Protein AF-A0A1Z3MNP5-F1 (afdb_monomer_lite)

Radius of gyration: 20.58 Å; chains: 1; bounding box: 45×18×61 Å

Secondary structure (DSSP, 8-state):
--HHHHHHHHHHHHHHHHHHHHHHHHHHHHHHHHHHHHHHHHS-SSPPPHHHHHHHHHHHHHHHHHHHHHHHHHHHHHHHHHHHHHHH--

Sequence (90 aa):
MSVSKRKAVLRWGGITLVALGYYVWLGLASLGFGHIAEKESVVGSGPVSQEYHRAIIGALREATGGVFDAAGLGFLVCVPLILLIFHKVR

Organism: Aeromonas salmonicida subsp. salmonicida (NCBI:txid29491)

Structure (mmCIF, N/CA/C/O backbone):
data_AF-A0A1Z3MNP5-F1
#
_entry.id   AF-A0A1Z3MNP5-F1
#
loop_
_atom_site.group_PDB
_atom_site.id
_atom_site.type_symbol
_atom_site.label_atom_id
_atom_site.label_alt_id
_atom_site.label_comp_id
_atom_site.label_asym_id
_atom_site.label_entity_id
_atom_site.label_seq_id
_atom_site.pdbx_PDB_ins_code
_atom_site.Cartn_x
_atom_site.Cartn_y
_atom_site.Cartn_z
_atom_site.occupancy
_atom_site.B_iso_or_equiv
_atom_site.auth_seq_id
_atom_site.auth_comp_id
_atom_site.auth_asym_id
_atom_site.auth_atom_id
_atom_site.pdbx_PDB_model_num
ATOM 1 N N . MET A 1 1 ? -7.741 -0.857 34.301 1.00 59.59 1 MET A N 1
ATOM 2 C CA . MET A 1 1 ? -8.186 -0.467 32.938 1.00 59.59 1 MET A CA 1
ATOM 3 C C . MET A 1 1 ? -9.607 -0.985 32.704 1.00 59.59 1 MET A C 1
ATOM 5 O O . MET A 1 1 ? -9.825 -2.183 32.883 1.00 59.59 1 MET A O 1
ATOM 9 N N . SER A 1 2 ? -10.578 -0.118 32.377 1.00 74.06 2 SER A N 1
ATOM 10 C CA . SER A 1 2 ? -11.976 -0.532 32.147 1.00 74.06 2 SER A CA 1
ATOM 11 C C . SER A 1 2 ? -12.082 -1.508 30.967 1.00 74.06 2 SER A C 1
ATOM 13 O O . SER A 1 2 ? -11.233 -1.509 30.071 1.00 74.06 2 SER A O 1
ATOM 15 N N . VAL A 1 3 ? -13.114 -2.356 30.962 1.00 76.69 3 VAL A N 1
ATOM 16 C CA . VAL A 1 3 ? -13.359 -3.331 29.881 1.00 76.69 3 VAL A CA 1
ATOM 17 C C . VAL A 1 3 ? -13.472 -2.629 28.520 1.00 76.69 3 VAL A C 1
ATOM 19 O O . VAL A 1 3 ? -12.892 -3.103 27.547 1.00 76.69 3 VAL A O 1
ATOM 22 N N . SER A 1 4 ? -14.103 -1.449 28.462 1.00 80.31 4 SER A N 1
ATOM 23 C CA . SER A 1 4 ? -14.202 -0.646 27.232 1.00 80.31 4 SER A CA 1
ATOM 24 C C . SER A 1 4 ? -12.840 -0.181 26.705 1.00 80.31 4 SER A C 1
ATOM 26 O O . SER A 1 4 ? -12.568 -0.313 25.514 1.00 80.31 4 SER A O 1
ATOM 28 N N . LYS A 1 5 ? -11.938 0.281 27.586 1.00 83.12 5 LYS A N 1
ATOM 29 C CA . LYS A 1 5 ? -10.574 0.681 27.198 1.00 83.12 5 LYS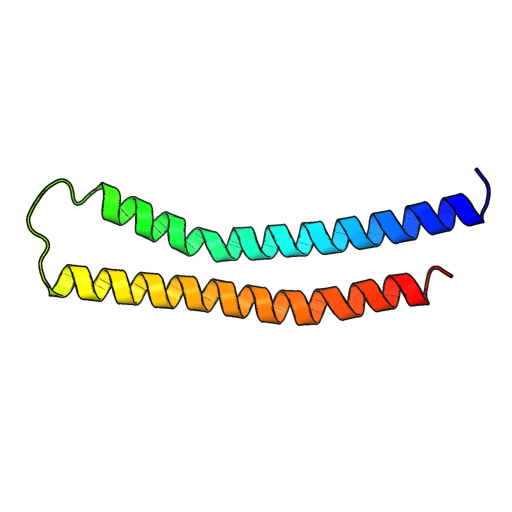 A CA 1
ATOM 30 C C . LYS A 1 5 ? -9.770 -0.505 26.662 1.00 83.12 5 LYS A C 1
ATOM 32 O O . LYS A 1 5 ? -9.061 -0.352 25.676 1.00 83.12 5 LYS A O 1
ATOM 37 N N . ARG A 1 6 ? -9.904 -1.695 27.262 1.00 84.44 6 ARG A N 1
ATOM 38 C CA . ARG A 1 6 ? -9.237 -2.917 26.770 1.00 84.44 6 ARG A CA 1
ATOM 39 C C . ARG A 1 6 ? -9.705 -3.318 25.371 1.00 84.44 6 ARG A C 1
ATOM 41 O O . ARG A 1 6 ? -8.866 -3.595 24.522 1.00 84.44 6 ARG A O 1
ATOM 48 N N . LYS A 1 7 ? -11.016 -3.297 25.113 1.00 85.94 7 LYS A N 1
ATOM 49 C CA . LYS A 1 7 ? -11.574 -3.577 23.779 1.00 85.94 7 LYS A CA 1
ATOM 50 C C . LYS A 1 7 ? -11.099 -2.567 22.737 1.00 85.94 7 LYS A C 1
ATOM 52 O O . LYS A 1 7 ? -10.702 -2.958 21.647 1.00 85.94 7 LYS A O 1
ATOM 57 N N . ALA A 1 8 ? -11.068 -1.283 23.095 1.00 87.62 8 ALA A N 1
ATOM 58 C CA . ALA A 1 8 ? -10.554 -0.245 22.209 1.00 87.62 8 ALA A CA 1
ATOM 59 C C . ALA A 1 8 ? -9.084 -0.494 21.835 1.00 87.62 8 ALA A C 1
ATOM 61 O O . ALA A 1 8 ? -8.751 -0.469 20.653 1.00 87.62 8 ALA A O 1
ATOM 62 N N . VAL A 1 9 ? -8.226 -0.801 22.815 1.00 90.50 9 VAL A N 1
ATOM 63 C CA . VAL A 1 9 ? -6.810 -1.125 22.567 1.00 90.50 9 VAL A CA 1
ATOM 64 C C . VAL A 1 9 ? -6.669 -2.363 21.680 1.00 90.50 9 VAL A C 1
ATOM 66 O O . VAL A 1 9 ? -5.891 -2.333 20.734 1.00 90.50 9 VAL A O 1
ATOM 69 N N . LEU A 1 10 ? -7.449 -3.420 21.926 1.00 89.75 10 LEU A N 1
ATOM 70 C CA . LEU A 1 10 ? -7.409 -4.641 21.114 1.00 89.75 10 LEU A CA 1
ATOM 71 C C . LEU A 1 10 ? -7.817 -4.372 19.655 1.00 89.75 10 LEU A C 1
ATOM 73 O O . LEU A 1 10 ? -7.180 -4.865 18.728 1.00 89.75 10 LEU A O 1
ATOM 77 N N . ARG A 1 11 ? -8.855 -3.551 19.452 1.00 91.19 11 ARG A N 1
ATOM 78 C CA . ARG A 1 11 ? -9.347 -3.164 18.125 1.00 91.19 11 ARG A CA 1
ATOM 79 C C . ARG A 1 11 ? -8.297 -2.372 17.352 1.00 91.19 11 ARG A C 1
ATOM 81 O O . ARG A 1 11 ? -7.965 -2.731 16.229 1.00 91.19 11 ARG A O 1
ATOM 88 N N . TRP A 1 12 ? -7.765 -1.312 17.960 1.00 93.38 12 TRP A N 1
ATOM 89 C CA . TRP A 1 12 ? -6.748 -0.473 17.328 1.00 93.38 12 TRP A CA 1
ATOM 90 C C . TRP A 1 12 ? -5.440 -1.234 17.105 1.00 93.38 12 TRP A C 1
ATOM 92 O O . TRP A 1 12 ? -4.865 -1.118 16.033 1.00 93.38 12 TRP A O 1
ATOM 102 N N . GLY A 1 13 ? -5.022 -2.078 18.052 1.00 94.31 13 GLY A N 1
ATOM 103 C CA . GLY A 1 13 ? -3.857 -2.947 17.888 1.00 94.31 13 GLY A CA 1
ATOM 104 C C . GLY A 1 13 ? -4.008 -3.920 16.717 1.00 94.31 13 GLY A C 1
ATOM 105 O O . GLY A 1 13 ? -3.089 -4.049 15.914 1.00 94.31 13 GLY A O 1
ATOM 106 N N . GLY A 1 14 ? -5.181 -4.543 16.566 1.00 93.06 14 GLY A N 1
ATOM 107 C CA . GLY A 1 14 ? -5.477 -5.410 15.424 1.00 93.06 14 GLY A CA 1
ATOM 108 C C . GLY A 1 14 ? -5.454 -4.662 14.089 1.00 93.06 14 GLY A C 1
ATOM 109 O O . GLY A 1 14 ? -4.848 -5.141 13.135 1.00 93.06 14 GLY A O 1
ATOM 110 N N . ILE A 1 15 ? -6.055 -3.469 14.025 1.00 93.75 15 ILE A N 1
ATOM 111 C CA . ILE A 1 15 ? -6.034 -2.628 12.815 1.00 93.75 15 ILE A CA 1
ATOM 112 C C . ILE A 1 15 ? -4.595 -2.244 12.455 1.00 93.75 15 ILE A C 1
ATOM 114 O O . ILE A 1 15 ? -4.201 -2.383 11.299 1.00 93.75 15 ILE A O 1
ATOM 118 N N . THR A 1 16 ? -3.798 -1.819 13.438 1.00 94.94 16 THR A N 1
ATOM 119 C CA . THR A 1 16 ? -2.383 -1.490 13.233 1.00 94.94 16 THR A CA 1
ATOM 120 C C . THR A 1 16 ? -1.600 -2.696 12.727 1.00 94.94 16 THR A C 1
ATOM 122 O O . THR A 1 16 ? -0.820 -2.557 11.792 1.00 94.94 16 THR A O 1
ATOM 125 N N . LEU A 1 17 ? -1.825 -3.887 13.288 1.00 95.81 17 LEU A N 1
ATOM 126 C CA . LEU A 1 17 ? -1.150 -5.108 12.849 1.00 95.81 17 LEU A CA 1
ATOM 127 C C . LEU A 1 17 ? -1.488 -5.457 11.391 1.00 95.81 17 LEU A C 1
ATOM 129 O O . LEU A 1 17 ? -0.587 -5.757 10.611 1.00 95.81 17 LEU A O 1
ATOM 133 N N . VAL A 1 18 ? -2.767 -5.376 11.009 1.00 95.81 18 VAL A N 1
ATOM 134 C CA . VAL A 1 18 ? -3.203 -5.625 9.625 1.00 95.81 18 VAL A CA 1
ATOM 135 C C . VAL A 1 18 ? -2.609 -4.587 8.669 1.00 95.81 18 VAL A C 1
ATOM 137 O O . VAL A 1 18 ? -2.126 -4.952 7.600 1.00 95.81 18 VAL A O 1
ATOM 140 N N . ALA A 1 19 ? -2.585 -3.310 9.061 1.00 93.50 19 ALA A N 1
ATOM 141 C CA . ALA A 1 19 ? -1.982 -2.246 8.264 1.00 93.50 19 ALA A CA 1
ATOM 142 C C . ALA A 1 19 ? -0.467 -2.444 8.086 1.00 93.50 19 ALA A C 1
ATOM 144 O O . ALA A 1 19 ? 0.041 -2.306 6.977 1.00 93.50 19 ALA A O 1
ATOM 145 N N . LEU A 1 20 ? 0.257 -2.818 9.146 1.00 96.12 20 LEU A N 1
ATOM 146 C CA . LEU A 1 20 ? 1.686 -3.132 9.062 1.00 96.12 20 LEU A CA 1
ATOM 147 C C . LEU A 1 20 ? 1.946 -4.314 8.123 1.00 96.12 20 LEU A C 1
ATOM 149 O O . LEU A 1 20 ? 2.843 -4.232 7.289 1.00 96.12 20 LEU A O 1
ATOM 153 N N . GLY A 1 21 ? 1.138 -5.375 8.205 1.00 94.94 21 GLY A N 1
ATOM 154 C CA . GLY A 1 21 ? 1.226 -6.510 7.284 1.00 94.94 21 GLY A CA 1
ATOM 155 C C . GLY A 1 21 ? 1.039 -6.097 5.822 1.00 94.94 21 GLY A C 1
ATOM 156 O O . GLY A 1 21 ? 1.811 -6.519 4.964 1.00 94.94 21 GLY A O 1
ATOM 157 N N . TYR A 1 22 ? 0.078 -5.210 5.548 1.00 94.12 22 TYR A N 1
ATOM 158 C CA . TYR A 1 22 ? -0.132 -4.651 4.211 1.00 94.12 22 TYR A CA 1
ATOM 159 C C . TYR A 1 22 ? 1.084 -3.860 3.711 1.00 94.12 22 TYR A C 1
ATOM 161 O O . TYR A 1 22 ? 1.532 -4.061 2.584 1.00 94.12 22 TYR A O 1
ATOM 169 N N . TYR A 1 23 ? 1.669 -3.005 4.553 1.00 92.88 23 TYR A N 1
ATOM 170 C CA . TYR A 1 23 ? 2.865 -2.249 4.176 1.00 92.88 23 TYR A CA 1
ATOM 171 C C . TYR A 1 23 ? 4.089 -3.140 3.952 1.00 92.88 23 TYR A C 1
ATOM 173 O O . TYR A 1 23 ? 4.847 -2.891 3.017 1.00 92.88 23 TYR A O 1
ATOM 181 N N . VAL A 1 24 ? 4.274 -4.194 4.755 1.00 94.31 24 VAL A N 1
ATOM 182 C CA . VAL A 1 24 ? 5.339 -5.186 4.528 1.00 94.31 24 VAL A CA 1
ATOM 183 C C . VAL A 1 24 ? 5.134 -5.889 3.188 1.00 94.31 24 VAL A C 1
ATOM 185 O O . VAL A 1 24 ? 6.078 -6.009 2.412 1.00 94.31 24 VAL A O 1
ATOM 188 N N . TRP A 1 25 ? 3.902 -6.297 2.881 1.00 93.31 25 TRP A N 1
ATOM 189 C CA . TRP A 1 25 ? 3.557 -6.926 1.607 1.00 93.31 25 TRP A CA 1
ATOM 190 C C . TRP A 1 25 ? 3.873 -6.016 0.411 1.00 93.31 25 TRP A C 1
ATOM 192 O O . TRP A 1 25 ? 4.527 -6.443 -0.540 1.00 93.31 25 TRP A O 1
ATOM 202 N N . LEU A 1 26 ? 3.470 -4.742 0.474 1.00 92.88 26 LEU A N 1
ATOM 203 C CA . LEU A 1 26 ? 3.801 -3.745 -0.549 1.00 92.88 26 LEU A CA 1
ATOM 204 C C . LEU A 1 26 ? 5.309 -3.504 -0.667 1.00 92.88 26 LEU A C 1
ATOM 206 O O . LEU A 1 26 ? 5.831 -3.384 -1.776 1.00 92.88 26 LEU A O 1
ATOM 210 N N . GLY A 1 27 ? 6.016 -3.447 0.462 1.00 90.38 27 GLY A N 1
ATOM 211 C CA . GLY A 1 27 ? 7.467 -3.290 0.494 1.00 90.38 27 GLY A CA 1
ATOM 212 C C . GLY A 1 27 ? 8.182 -4.440 -0.214 1.00 90.38 27 GLY A C 1
ATOM 213 O O . GLY A 1 27 ? 9.071 -4.194 -1.023 1.00 90.38 27 GLY A O 1
ATOM 214 N N . LEU A 1 28 ? 7.739 -5.680 0.015 1.00 90.50 28 LEU A N 1
ATOM 215 C CA . LEU A 1 28 ? 8.272 -6.862 -0.669 1.00 90.50 28 LEU A CA 1
ATOM 216 C C . LEU A 1 28 ? 8.019 -6.818 -2.179 1.00 90.50 28 LEU A C 1
ATOM 218 O O . LEU A 1 28 ? 8.939 -7.071 -2.952 1.00 90.50 28 LEU A O 1
ATOM 222 N N . ALA A 1 29 ? 6.814 -6.436 -2.609 1.00 90.12 29 ALA A N 1
ATOM 223 C CA . ALA A 1 29 ? 6.513 -6.265 -4.032 1.00 90.12 29 ALA A CA 1
ATOM 224 C C . ALA A 1 29 ? 7.369 -5.159 -4.679 1.00 90.12 29 ALA A C 1
ATOM 226 O O . ALA A 1 29 ? 7.756 -5.256 -5.843 1.00 90.12 29 ALA A O 1
ATOM 227 N N . SER A 1 30 ? 7.728 -4.133 -3.904 1.00 87.81 30 SER A N 1
ATOM 228 C CA . SER A 1 30 ? 8.546 -3.009 -4.369 1.00 87.81 30 SER A CA 1
ATOM 229 C C . SER A 1 30 ? 10.029 -3.360 -4.547 1.00 87.81 30 SER A C 1
ATOM 231 O O . SER A 1 30 ? 10.742 -2.622 -5.226 1.00 87.81 30 SER A O 1
ATOM 233 N N . LEU A 1 31 ? 10.511 -4.491 -4.011 1.00 86.81 31 LEU A N 1
ATOM 234 C CA . LEU A 1 31 ? 11.904 -4.931 -4.191 1.00 86.81 31 LEU A CA 1
ATOM 235 C C . LEU A 1 31 ? 12.267 -5.166 -5.666 1.00 86.81 31 LEU A C 1
ATOM 237 O O . LEU A 1 31 ? 13.428 -5.003 -6.038 1.00 86.81 31 LEU A O 1
ATOM 241 N N . GLY A 1 32 ? 11.280 -5.460 -6.523 1.00 78.25 32 GLY A N 1
ATOM 242 C CA . GLY A 1 32 ? 11.479 -5.570 -7.972 1.00 78.25 32 GLY A CA 1
ATOM 243 C C . GLY A 1 32 ? 12.059 -4.299 -8.605 1.00 78.25 32 GLY A C 1
ATOM 244 O O . GLY A 1 32 ? 12.865 -4.390 -9.527 1.00 78.25 32 GLY A O 1
ATOM 245 N N . PHE A 1 33 ? 11.743 -3.116 -8.064 1.00 78.56 33 PHE A N 1
ATOM 246 C CA . PHE A 1 33 ? 12.326 -1.850 -8.521 1.00 78.56 33 PHE A CA 1
ATOM 247 C C . PHE A 1 33 ? 13.788 -1.675 -8.096 1.00 78.56 33 PHE A C 1
ATOM 249 O O . PHE A 1 33 ? 14.558 -1.044 -8.818 1.00 78.56 33 PHE A O 1
ATOM 256 N N . GLY A 1 34 ? 14.193 -2.253 -6.960 1.00 74.56 34 GLY A N 1
ATOM 257 C CA . GLY A 1 34 ? 15.580 -2.206 -6.487 1.00 74.56 34 GLY A CA 1
ATOM 258 C C . GLY A 1 34 ? 16.541 -2.896 -7.457 1.00 74.56 34 GLY A C 1
ATOM 259 O O . GLY A 1 34 ? 17.580 -2.336 -7.796 1.00 74.56 34 GLY A O 1
ATOM 260 N N . HIS A 1 35 ? 16.145 -4.055 -7.993 1.00 69.88 35 HIS A N 1
ATOM 261 C CA . HIS A 1 35 ? 16.923 -4.758 -9.018 1.00 69.88 35 HIS A CA 1
ATOM 262 C C . HIS A 1 35 ? 17.039 -3.968 -10.329 1.00 69.88 35 HIS A C 1
ATOM 264 O O . HIS A 1 35 ? 18.056 -4.066 -11.011 1.00 69.88 35 HIS A O 1
ATOM 270 N N . ILE A 1 36 ? 16.018 -3.188 -10.698 1.00 67.19 36 ILE A N 1
ATOM 271 C CA . ILE A 1 36 ? 16.068 -2.333 -11.893 1.00 67.19 36 ILE A CA 1
ATOM 272 C C . ILE A 1 36 ? 17.052 -1.179 -11.661 1.00 67.19 36 ILE A C 1
ATOM 274 O O . ILE A 1 36 ? 17.947 -0.967 -12.476 1.00 67.19 36 ILE A O 1
ATOM 278 N N . ALA A 1 37 ? 16.947 -0.491 -10.520 1.00 63.31 37 ALA A N 1
ATOM 279 C CA . ALA A 1 37 ? 17.814 0.635 -10.172 1.00 63.31 37 ALA A CA 1
ATOM 280 C C . ALA A 1 37 ? 19.303 0.248 -10.087 1.00 63.31 37 ALA A C 1
ATOM 282 O O . ALA A 1 37 ? 20.164 1.000 -10.546 1.00 63.31 37 ALA A O 1
ATOM 283 N N . GLU A 1 38 ? 19.617 -0.936 -9.552 1.00 63.47 38 GLU A N 1
ATOM 284 C CA . GLU A 1 38 ? 20.992 -1.441 -9.491 1.00 63.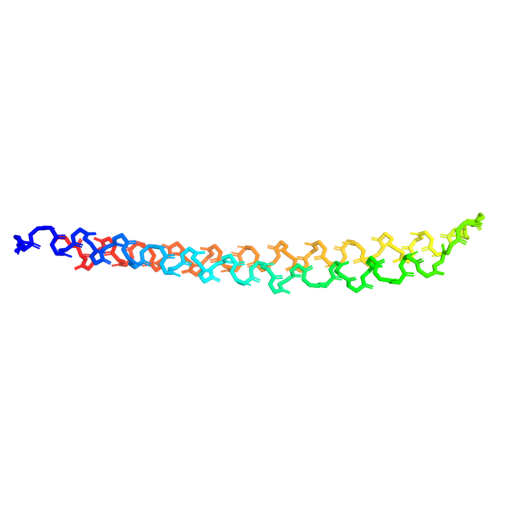47 38 GLU A CA 1
ATOM 285 C C . GLU A 1 38 ? 21.572 -1.646 -10.897 1.00 63.47 38 GLU A C 1
ATOM 287 O O . GLU A 1 38 ? 22.669 -1.165 -11.186 1.00 63.47 38 GLU A O 1
ATOM 292 N N . LYS A 1 39 ? 20.808 -2.264 -11.810 1.00 60.94 39 LYS A N 1
ATOM 293 C CA . LYS A 1 39 ? 21.245 -2.467 -13.200 1.00 60.94 39 LYS A CA 1
ATOM 294 C C . LYS A 1 39 ? 21.408 -1.164 -13.978 1.00 60.94 39 LYS A C 1
ATOM 296 O O . LYS A 1 39 ? 22.321 -1.072 -14.793 1.00 60.94 39 LYS A O 1
ATOM 301 N N . GLU A 1 40 ? 20.582 -0.158 -13.705 1.00 58.19 40 GLU A N 1
ATOM 302 C CA . GLU A 1 40 ? 20.715 1.160 -14.332 1.00 58.19 40 GLU A CA 1
ATOM 303 C C . GLU A 1 40 ? 21.932 1.945 -13.835 1.00 58.19 40 GLU A C 1
ATOM 305 O O . GLU A 1 40 ? 22.592 2.608 -14.633 1.00 58.19 40 GLU A O 1
ATOM 310 N N . SER A 1 41 ? 22.291 1.825 -12.553 1.00 58.81 41 SER A N 1
ATOM 311 C CA . SER A 1 41 ? 23.462 2.514 -11.987 1.00 58.81 41 SER A CA 1
ATOM 312 C C . SER A 1 41 ? 24.801 2.055 -12.582 1.00 58.81 41 SER A C 1
ATOM 314 O O . SER A 1 41 ? 25.772 2.811 -12.581 1.00 58.81 41 SER A O 1
ATOM 316 N N . VAL A 1 42 ? 24.850 0.830 -13.122 1.00 57.50 42 VAL A N 1
ATOM 317 C CA . VAL A 1 42 ? 26.050 0.233 -13.730 1.00 57.50 42 VAL A CA 1
ATOM 318 C C . VAL A 1 42 ? 26.260 0.723 -15.170 1.00 57.50 42 VAL A C 1
ATOM 320 O O . VAL A 1 42 ? 27.390 0.744 -15.657 1.00 57.50 42 VAL A O 1
ATOM 323 N N . VAL A 1 43 ? 25.205 1.186 -15.851 1.00 59.72 43 VAL A N 1
ATOM 324 C CA . VAL A 1 43 ? 25.278 1.726 -17.219 1.00 59.72 43 VAL A CA 1
ATOM 325 C C . VAL A 1 43 ? 25.517 3.235 -17.149 1.00 59.72 43 VAL A C 1
ATOM 327 O O . VAL A 1 43 ? 24.672 4.065 -17.472 1.00 59.72 43 VAL A O 1
ATOM 330 N N . GLY A 1 44 ? 26.696 3.598 -16.650 1.00 56.97 44 GLY A N 1
ATOM 331 C CA . GLY A 1 44 ? 27.133 4.983 -16.524 1.00 56.97 44 GLY A CA 1
ATOM 332 C C . GLY A 1 44 ? 27.248 5.717 -17.868 1.00 56.97 44 GLY A C 1
ATOM 333 O O . GLY A 1 44 ? 27.866 5.233 -18.813 1.00 56.97 44 GLY A O 1
ATOM 334 N N . SER A 1 45 ? 26.699 6.937 -17.898 1.00 60.88 45 SER A N 1
ATOM 335 C CA . SER A 1 45 ? 27.205 8.106 -18.643 1.00 60.88 45 SER A CA 1
ATOM 336 C C . SER A 1 45 ? 27.560 7.909 -20.130 1.00 60.88 45 SER A C 1
ATOM 338 O O . SER A 1 45 ? 28.641 8.302 -20.567 1.00 60.88 45 SER A O 1
ATOM 340 N N . GLY A 1 46 ? 26.651 7.347 -20.931 1.00 62.62 46 GLY A N 1
ATOM 341 C CA . GLY A 1 46 ? 26.781 7.273 -22.393 1.00 62.62 46 GLY A CA 1
ATOM 342 C C . GLY A 1 46 ? 25.421 7.288 -23.107 1.00 62.62 46 GLY A C 1
ATOM 343 O O . GLY A 1 46 ? 24.400 7.047 -22.462 1.00 62.62 46 GLY A O 1
ATOM 344 N N . PRO A 1 47 ? 25.360 7.595 -24.419 1.00 64.62 47 PRO A N 1
ATOM 345 C CA . PRO A 1 47 ? 24.112 7.550 -25.175 1.00 64.62 47 PRO A CA 1
ATOM 346 C C . PRO A 1 47 ? 23.537 6.130 -25.169 1.00 64.62 47 PRO A C 1
ATOM 348 O O . PRO A 1 47 ? 24.180 5.163 -25.575 1.00 64.62 47 PRO A O 1
ATOM 351 N N . VAL A 1 48 ? 22.308 6.026 -24.674 1.00 69.06 48 VAL A N 1
ATOM 352 C CA . VAL A 1 48 ? 21.598 4.770 -24.448 1.00 69.06 48 VAL A CA 1
ATOM 353 C C . VAL A 1 48 ? 20.999 4.254 -25.759 1.00 69.06 48 VAL A C 1
ATOM 355 O O . VAL A 1 48 ? 20.367 5.012 -26.496 1.00 69.06 48 VAL A O 1
ATOM 358 N N . SER A 1 49 ? 21.161 2.959 -26.055 1.00 78.62 49 SER A N 1
ATOM 359 C CA . SER A 1 49 ? 20.542 2.353 -27.239 1.00 78.62 49 SER A CA 1
ATOM 360 C C . SER A 1 49 ? 19.015 2.288 -27.097 1.00 78.62 49 SER A C 1
ATOM 362 O O . SER A 1 49 ? 18.469 2.123 -26.004 1.00 78.62 49 SER A O 1
ATOM 364 N N . GLN A 1 50 ? 18.295 2.385 -28.217 1.00 79.62 50 GLN A N 1
ATOM 365 C CA . GLN A 1 50 ? 16.830 2.323 -28.209 1.00 79.62 50 GLN A CA 1
ATOM 366 C C . GLN A 1 50 ? 16.305 0.988 -27.647 1.00 79.62 50 GLN A C 1
ATOM 368 O O . GLN A 1 50 ? 15.260 0.955 -26.996 1.00 79.62 50 GLN A O 1
ATOM 373 N N . GLU A 1 51 ? 17.035 -0.107 -27.870 1.00 78.75 51 GLU A N 1
ATOM 374 C CA . GLU A 1 51 ? 16.708 -1.430 -27.330 1.00 78.75 51 GLU A CA 1
ATOM 375 C C . GLU A 1 51 ? 16.817 -1.468 -25.806 1.00 78.75 51 GLU A C 1
ATOM 377 O O . GLU A 1 51 ? 15.906 -1.956 -25.139 1.00 78.75 51 GLU A O 1
ATOM 382 N N . TYR A 1 52 ? 17.877 -0.879 -25.249 1.00 77.94 52 TYR A N 1
ATOM 383 C CA . TYR A 1 52 ? 18.055 -0.783 -23.804 1.00 77.94 52 TYR A CA 1
ATOM 384 C C . TYR A 1 52 ? 16.958 0.073 -23.160 1.00 77.94 52 TYR A C 1
ATOM 386 O O . TYR A 1 52 ? 16.371 -0.324 -22.155 1.00 77.94 52 TYR A O 1
ATOM 394 N N . HIS A 1 53 ? 16.591 1.196 -23.785 1.00 82.12 53 HIS A N 1
ATOM 395 C CA . HIS A 1 53 ? 15.479 2.022 -23.310 1.00 82.12 53 HIS A CA 1
ATOM 396 C C . HIS A 1 53 ? 14.146 1.252 -23.291 1.00 82.12 53 HIS A C 1
ATOM 398 O O . HIS A 1 53 ? 13.398 1.320 -22.317 1.00 82.12 53 HIS A O 1
ATOM 404 N N . ARG A 1 54 ? 13.847 0.465 -24.335 1.00 84.62 54 ARG A N 1
ATOM 405 C CA . ARG A 1 54 ? 12.642 -0.383 -24.362 1.00 84.62 54 ARG A CA 1
ATOM 406 C C . ARG A 1 54 ? 12.674 -1.475 -23.293 1.00 84.62 54 ARG A C 1
ATOM 408 O O . ARG A 1 54 ? 11.636 -1.742 -22.692 1.00 84.62 54 ARG A O 1
ATOM 415 N N . ALA A 1 55 ? 13.837 -2.078 -23.047 1.00 83.38 55 ALA A N 1
ATOM 416 C CA . ALA A 1 55 ? 14.005 -3.095 -22.014 1.00 83.38 55 ALA A CA 1
ATOM 417 C C . ALA A 1 55 ? 13.735 -2.530 -20.609 1.00 83.38 55 ALA A C 1
ATOM 419 O O . ALA A 1 55 ? 13.007 -3.151 -19.837 1.00 83.38 55 ALA A O 1
ATOM 420 N N . ILE A 1 56 ? 14.230 -1.322 -20.315 1.00 83.31 56 ILE A N 1
ATOM 421 C CA . ILE A 1 56 ? 13.940 -0.608 -19.063 1.00 83.31 56 ILE A CA 1
ATOM 422 C C . ILE A 1 56 ? 12.445 -0.360 -18.904 1.00 83.31 56 ILE A C 1
ATOM 424 O O . ILE A 1 56 ? 11.869 -0.695 -17.874 1.00 83.31 56 ILE A O 1
ATOM 428 N N . ILE A 1 57 ? 11.799 0.213 -19.922 1.00 85.62 57 ILE A N 1
ATOM 429 C CA . ILE A 1 57 ? 10.368 0.525 -19.852 1.00 85.62 57 ILE A CA 1
ATOM 430 C C . ILE A 1 57 ? 9.539 -0.752 -19.654 1.00 85.62 57 ILE A C 1
ATOM 432 O O . ILE A 1 57 ? 8.561 -0.738 -18.905 1.00 85.62 57 ILE A O 1
ATOM 436 N N . GLY A 1 58 ? 9.945 -1.863 -20.277 1.00 86.44 58 GLY A N 1
ATOM 437 C CA . GLY A 1 58 ? 9.349 -3.180 -20.055 1.00 86.44 58 GLY A CA 1
ATOM 438 C C . GLY A 1 58 ? 9.483 -3.644 -18.604 1.00 86.44 58 GLY A C 1
ATOM 439 O O . GLY A 1 58 ? 8.473 -3.937 -17.966 1.00 86.44 58 GLY A O 1
ATOM 440 N N . ALA A 1 59 ? 10.704 -3.630 -18.066 1.00 84.88 59 ALA A N 1
ATOM 441 C CA . ALA A 1 59 ? 10.978 -4.024 -16.685 1.00 84.88 59 ALA A CA 1
ATOM 442 C C . ALA A 1 59 ? 10.241 -3.133 -15.672 1.00 84.88 59 ALA A C 1
ATOM 444 O O . ALA A 1 59 ? 9.659 -3.627 -14.708 1.00 84.88 59 ALA A O 1
ATOM 445 N N . LEU A 1 60 ? 10.199 -1.819 -15.913 1.00 86.62 60 LEU A N 1
ATOM 446 C CA . LEU A 1 60 ? 9.484 -0.867 -15.070 1.00 86.62 60 LEU A CA 1
ATOM 447 C C . LEU A 1 60 ? 7.981 -1.155 -15.066 1.00 86.62 60 LEU A C 1
ATOM 449 O O . LEU A 1 60 ? 7.352 -1.159 -14.007 1.00 86.62 60 LEU A O 1
ATOM 453 N N . ARG A 1 61 ? 7.398 -1.412 -16.242 1.00 88.69 61 ARG A N 1
ATOM 454 C CA . ARG A 1 61 ? 5.980 -1.760 -16.379 1.00 88.69 61 ARG A CA 1
ATOM 455 C C . ARG A 1 61 ? 5.649 -3.061 -15.651 1.00 88.69 61 ARG A C 1
ATOM 457 O O . ARG A 1 61 ? 4.609 -3.127 -15.002 1.00 88.69 61 ARG A O 1
ATOM 464 N N . GLU A 1 62 ? 6.514 -4.063 -15.741 1.00 89.12 62 GLU A N 1
ATOM 465 C CA . GLU A 1 62 ? 6.346 -5.344 -15.051 1.00 89.12 62 GLU A CA 1
ATOM 466 C C . GLU A 1 62 ? 6.427 -5.185 -13.527 1.00 89.12 62 GLU A C 1
ATOM 468 O O . GLU A 1 62 ? 5.509 -5.599 -12.820 1.00 89.12 62 GLU A O 1
ATOM 473 N N . ALA A 1 63 ? 7.453 -4.494 -13.019 1.00 88.62 63 ALA A N 1
ATOM 474 C CA . ALA A 1 63 ? 7.594 -4.210 -11.589 1.00 88.62 63 ALA A CA 1
ATOM 475 C C . ALA A 1 63 ? 6.406 -3.398 -11.043 1.00 88.62 63 ALA A C 1
ATOM 477 O O . ALA A 1 63 ? 5.881 -3.682 -9.966 1.00 88.62 63 ALA A O 1
ATOM 478 N N . THR A 1 64 ? 5.931 -2.424 -11.823 1.00 89.81 64 THR A N 1
ATOM 479 C CA . THR A 1 64 ? 4.743 -1.628 -11.496 1.00 89.81 64 THR A CA 1
ATOM 480 C C . THR A 1 64 ? 3.493 -2.500 -11.445 1.00 89.81 64 THR A C 1
ATOM 482 O O . THR A 1 64 ? 2.731 -2.407 -10.484 1.00 89.81 64 THR A O 1
ATOM 485 N N . GLY A 1 65 ? 3.301 -3.379 -12.433 1.00 91.69 65 GLY A N 1
ATOM 486 C CA . GLY A 1 65 ? 2.212 -4.356 -12.443 1.00 91.69 65 GLY A CA 1
ATOM 487 C C . GLY A 1 65 ? 2.219 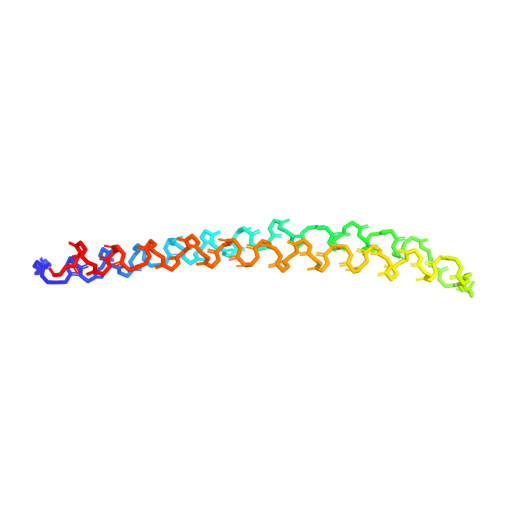-5.235 -11.192 1.00 91.69 65 GLY A C 1
ATOM 488 O O . GLY A 1 65 ? 1.202 -5.331 -10.514 1.00 91.69 65 GLY A O 1
ATOM 489 N N . GLY A 1 66 ? 3.386 -5.765 -10.814 1.00 90.81 66 GLY A N 1
ATOM 490 C CA . GLY A 1 66 ? 3.538 -6.576 -9.604 1.00 90.81 66 GLY A CA 1
ATOM 491 C C . GLY A 1 66 ? 3.147 -5.840 -8.318 1.00 90.81 66 GLY A C 1
ATOM 492 O O . GLY A 1 66 ? 2.491 -6.419 -7.452 1.00 90.81 66 GLY A O 1
ATOM 493 N N . VAL A 1 67 ? 3.479 -4.550 -8.196 1.00 92.81 67 VAL A N 1
ATOM 494 C CA . VAL A 1 67 ? 3.044 -3.730 -7.052 1.00 92.81 67 VAL A CA 1
ATOM 495 C C . VAL A 1 67 ? 1.540 -3.466 -7.076 1.00 92.81 67 VAL A C 1
ATOM 497 O O . VAL A 1 67 ? 0.907 -3.532 -6.023 1.00 92.81 67 VAL A O 1
ATOM 500 N N . PHE A 1 68 ? 0.943 -3.208 -8.243 1.00 92.31 68 PHE A N 1
ATOM 501 C CA . PHE A 1 68 ? -0.508 -3.027 -8.357 1.00 92.31 68 PHE A CA 1
ATOM 502 C C . PHE A 1 68 ? -1.282 -4.298 -8.002 1.00 92.31 68 PHE A C 1
ATOM 504 O O . PHE A 1 68 ? -2.257 -4.219 -7.253 1.00 92.31 68 PHE A O 1
ATOM 511 N N . ASP A 1 69 ? -0.829 -5.461 -8.466 1.00 93.81 69 ASP A N 1
ATOM 512 C CA . ASP A 1 69 ? -1.441 -6.747 -8.129 1.00 93.81 69 ASP A CA 1
ATOM 513 C C . ASP A 1 69 ? -1.317 -7.033 -6.629 1.00 93.81 69 ASP A C 1
ATOM 515 O O . ASP A 1 69 ? -2.297 -7.385 -5.965 1.00 93.81 69 ASP A O 1
ATOM 519 N N . ALA A 1 70 ? -0.131 -6.804 -6.060 1.00 92.75 70 ALA A N 1
ATOM 520 C CA . ALA A 1 70 ? 0.109 -6.936 -4.630 1.00 92.75 70 ALA A CA 1
ATOM 521 C C . ALA A 1 70 ? -0.774 -5.986 -3.800 1.00 92.75 70 ALA A C 1
ATOM 523 O O . ALA A 1 70 ? -1.32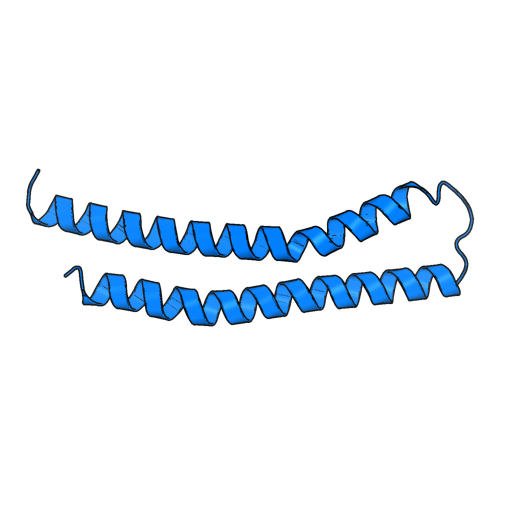6 -6.400 -2.780 1.00 92.75 70 ALA A O 1
ATOM 524 N N . ALA A 1 71 ? -0.955 -4.740 -4.247 1.00 93.50 71 ALA A N 1
ATOM 525 C CA . ALA A 1 71 ? -1.844 -3.771 -3.614 1.00 93.50 71 ALA A CA 1
ATOM 526 C C . ALA A 1 71 ? -3.312 -4.210 -3.691 1.00 93.50 71 ALA A C 1
ATOM 528 O O . ALA A 1 71 ? -4.021 -4.171 -2.685 1.00 93.50 71 ALA A O 1
ATOM 529 N N . GLY A 1 72 ? -3.764 -4.672 -4.859 1.00 95.19 72 GLY A N 1
ATOM 530 C CA . GLY A 1 72 ? -5.131 -5.144 -5.069 1.00 95.19 72 GLY A CA 1
ATOM 531 C C . GLY A 1 72 ? -5.466 -6.352 -4.196 1.00 95.19 72 GLY A C 1
ATOM 532 O O . GLY A 1 72 ? -6.455 -6.337 -3.462 1.00 95.19 72 GLY A O 1
ATOM 533 N N . LEU A 1 73 ? -4.609 -7.376 -4.209 1.00 94.12 73 LEU A N 1
ATOM 534 C CA . LEU A 1 73 ? -4.776 -8.565 -3.370 1.00 94.12 73 LEU A CA 1
ATOM 535 C C . LEU A 1 73 ? -4.676 -8.223 -1.882 1.00 94.12 73 LEU A C 1
ATOM 537 O O . LEU A 1 73 ? -5.511 -8.662 -1.090 1.00 94.12 73 LEU A O 1
ATOM 541 N N . GLY A 1 74 ? -3.703 -7.393 -1.499 1.00 91.94 74 GLY A N 1
ATOM 542 C CA . GLY A 1 74 ? -3.550 -6.942 -0.121 1.00 91.94 74 GLY A CA 1
ATOM 543 C C . GLY A 1 74 ? -4.782 -6.180 0.375 1.00 91.94 74 GLY A C 1
ATOM 544 O O . GLY A 1 74 ? -5.263 -6.453 1.471 1.00 91.94 74 GLY A O 1
ATOM 545 N N . PHE A 1 75 ? -5.373 -5.306 -0.444 1.00 91.69 75 PHE A N 1
ATOM 546 C CA . P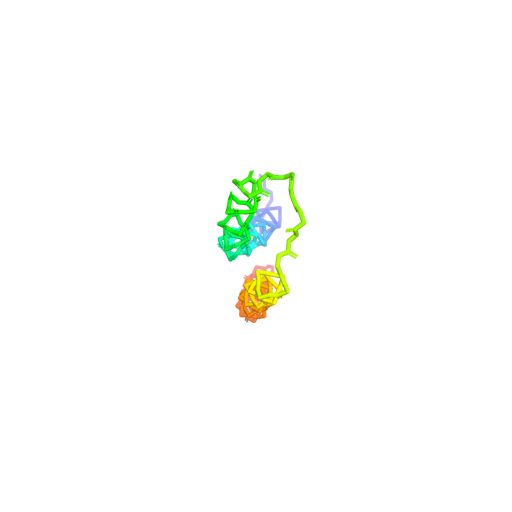HE A 1 75 ? -6.617 -4.610 -0.110 1.00 91.69 75 PHE A CA 1
ATOM 547 C C . PHE A 1 75 ? -7.779 -5.588 0.111 1.00 91.69 75 PHE A C 1
ATOM 549 O O . PHE A 1 75 ? -8.476 -5.502 1.127 1.00 91.69 75 PHE A O 1
ATOM 556 N N . LEU A 1 76 ? -7.952 -6.554 -0.798 1.00 94.88 76 LEU A N 1
ATOM 557 C CA . LEU A 1 76 ? -8.999 -7.575 -0.705 1.00 94.88 76 LEU A CA 1
ATOM 558 C C . LEU A 1 76 ? -8.865 -8.461 0.538 1.00 94.88 76 LEU A C 1
ATOM 560 O O . LEU A 1 76 ? -9.874 -8.956 1.030 1.00 94.88 76 LEU A O 1
ATOM 564 N N . VAL A 1 77 ? -7.657 -8.643 1.072 1.00 94.19 77 VAL A N 1
ATOM 565 C CA . VAL A 1 77 ? -7.416 -9.404 2.309 1.00 94.19 77 VAL A CA 1
ATOM 566 C C . VAL A 1 77 ? -7.573 -8.525 3.554 1.00 94.19 77 VAL A C 1
ATOM 568 O O . VAL A 1 77 ? -8.222 -8.917 4.528 1.00 94.19 77 VAL A O 1
ATOM 571 N N . CYS A 1 78 ? -7.008 -7.318 3.543 1.00 94.56 78 CYS A N 1
ATOM 572 C CA . CYS A 1 78 ? -6.960 -6.442 4.710 1.00 94.56 78 CYS A CA 1
ATOM 573 C C . CYS A 1 78 ? -8.324 -5.844 5.067 1.00 94.56 78 CYS A C 1
ATOM 575 O O . CYS A 1 78 ? -8.644 -5.735 6.253 1.00 94.56 78 CYS A O 1
ATOM 577 N N . VAL A 1 79 ? -9.155 -5.490 4.080 1.00 93.88 79 VAL A N 1
ATOM 578 C CA . VAL A 1 79 ? -10.481 -4.903 4.338 1.00 93.88 79 VAL A CA 1
ATOM 579 C C . VAL A 1 79 ? -11.401 -5.870 5.097 1.00 93.88 79 VAL A C 1
ATOM 581 O O . VAL A 1 79 ? -11.904 -5.480 6.155 1.00 93.88 79 VAL A O 1
ATOM 584 N N . PRO A 1 80 ? -11.590 -7.136 4.671 1.00 95.38 80 PRO A N 1
ATOM 585 C CA . PRO A 1 80 ? -12.367 -8.107 5.438 1.00 95.38 80 PRO A CA 1
ATOM 586 C C . PRO A 1 80 ? -11.824 -8.339 6.847 1.00 95.38 80 PRO A C 1
ATOM 588 O O . PRO A 1 80 ? -12.605 -8.404 7.793 1.00 95.38 80 PRO A O 1
ATOM 591 N N . LEU A 1 81 ? -10.500 -8.416 7.020 1.00 92.94 81 LEU A N 1
ATOM 592 C CA . LEU A 1 81 ? -9.888 -8.592 8.341 1.00 92.94 81 LEU A CA 1
ATOM 593 C C . LEU A 1 81 ? -10.206 -7.422 9.277 1.00 92.94 81 LEU A C 1
ATOM 595 O O . LEU A 1 81 ? -10.595 -7.639 10.425 1.00 92.94 81 LEU A O 1
ATOM 599 N N . ILE A 1 82 ? -10.108 -6.184 8.788 1.00 92.56 82 ILE A N 1
ATOM 600 C CA . ILE A 1 82 ? -10.468 -4.992 9.563 1.00 92.56 82 ILE A CA 1
ATOM 601 C C . ILE A 1 82 ? -11.958 -5.015 9.927 1.00 92.56 82 ILE A C 1
ATOM 603 O O . ILE A 1 82 ? -12.310 -4.784 11.086 1.00 92.56 82 ILE A O 1
ATOM 607 N N . LEU A 1 83 ? -12.839 -5.349 8.980 1.00 92.56 83 LEU A N 1
ATOM 608 C CA . LEU A 1 83 ? -14.277 -5.472 9.243 1.00 92.56 83 LEU A CA 1
ATOM 609 C C . LEU A 1 83 ? -14.582 -6.557 10.287 1.00 92.56 83 LEU A C 1
ATOM 611 O O . LEU A 1 83 ? -15.401 -6.337 11.181 1.00 92.56 83 LEU A O 1
ATOM 615 N N . LEU A 1 84 ? -13.889 -7.698 10.235 1.00 92.81 84 LEU A N 1
ATOM 616 C CA . LEU A 1 84 ? -14.001 -8.760 11.238 1.00 92.81 84 LEU A CA 1
ATOM 617 C C . LEU A 1 84 ? -13.555 -8.288 12.625 1.00 92.81 84 LEU A C 1
ATOM 619 O O . LEU A 1 84 ? -14.213 -8.613 13.615 1.00 92.81 84 LEU A O 1
ATOM 623 N N . ILE A 1 85 ? -12.491 -7.485 12.709 1.00 91.06 85 ILE A N 1
ATOM 624 C CA . ILE A 1 85 ? -12.030 -6.883 13.968 1.00 91.06 85 ILE A CA 1
ATOM 625 C C . ILE A 1 85 ? -13.113 -5.958 14.545 1.00 91.06 85 ILE A C 1
ATOM 627 O O . ILE A 1 85 ? -13.440 -6.070 15.729 1.00 91.06 85 ILE A O 1
ATOM 631 N N . PHE A 1 86 ? -13.732 -5.102 13.725 1.00 87.62 86 PHE A N 1
ATOM 632 C CA . PHE A 1 86 ? -14.860 -4.265 14.158 1.00 87.62 86 PHE A CA 1
ATOM 633 C C . PHE A 1 86 ? -16.080 -5.087 14.589 1.00 87.62 86 PHE A C 1
ATOM 635 O O . PHE A 1 86 ? -16.765 -4.721 15.543 1.00 87.62 86 PHE A O 1
ATOM 642 N N . HIS A 1 87 ? -16.354 -6.202 13.911 1.00 87.1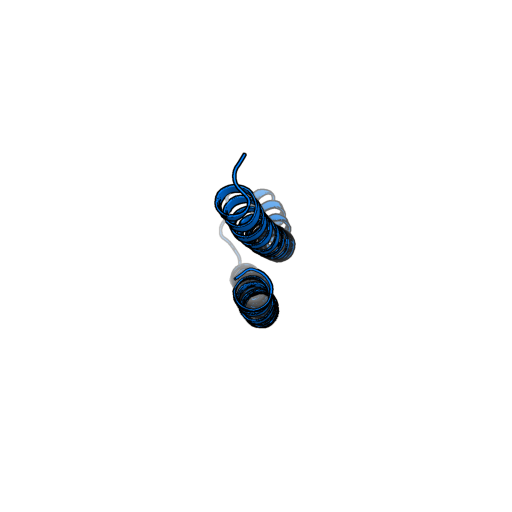9 87 HIS A N 1
ATOM 643 C CA . HIS A 1 87 ? -17.488 -7.060 14.237 1.00 87.19 87 HIS A CA 1
ATOM 644 C C . HIS A 1 87 ? -17.290 -7.814 15.561 1.00 87.19 87 HIS A C 1
ATOM 646 O O . HIS A 1 87 ? -18.208 -7.872 16.379 1.00 87.19 87 HIS A O 1
ATOM 652 N N . LYS A 1 88 ? -16.099 -8.385 15.783 1.00 82.75 88 LYS A N 1
ATOM 653 C CA . LYS A 1 88 ? -15.767 -9.191 16.971 1.00 82.75 88 LYS A CA 1
ATOM 654 C C . LYS A 1 88 ? -15.515 -8.346 18.219 1.00 82.75 88 LYS A C 1
ATOM 656 O O . LYS A 1 88 ? -15.787 -8.809 19.324 1.00 82.75 88 LYS A O 1
ATOM 661 N N . VAL A 1 89 ? -14.997 -7.128 18.061 1.00 79.12 89 VAL A N 1
ATOM 662 C CA . VAL A 1 89 ? -14.623 -6.242 19.170 1.00 79.12 89 VAL A CA 1
ATOM 663 C C . VAL A 1 89 ? -15.616 -5.074 19.261 1.00 79.12 89 VAL A C 1
ATOM 665 O O . VAL A 1 89 ? -15.273 -3.931 18.955 1.00 79.12 89 VAL A O 1
ATOM 668 N N . ARG A 1 90 ? -16.859 -5.380 19.671 1.00 63.50 90 ARG A N 1
ATOM 669 C CA . ARG A 1 90 ? -17.881 -4.389 20.073 1.00 63.50 90 ARG A CA 1
ATOM 670 C C . ARG A 1 90 ? -17.766 -4.020 21.548 1.00 63.50 90 ARG A C 1
ATOM 672 O O . ARG A 1 90 ? -17.689 -4.940 22.403 1.00 63.50 90 ARG A O 1
#

Foldseek 3Di:
DDPLVVLVCQLVVQLVVLVVVLVVLLVVLLVLVVVLVVVVVVPPDDDDDPVRVVVSVVSVVVSVVSSVVSNVVSCVVSVVSSVVSVVVRD

pLDDT: mean 84.11, std 11.57, range [56.97, 96.12]